Protein AF-Q8VSY6-F1 (afdb_monomer_lite)

Structure (mmCIF, N/CA/C/O backbone):
data_AF-Q8VSY6-F1
#
_entry.id   AF-Q8VSY6-F1
#
loop_
_atom_site.group_PDB
_atom_site.id
_atom_site.type_symbol
_atom_site.label_atom_id
_atom_site.label_alt_id
_atom_site.label_co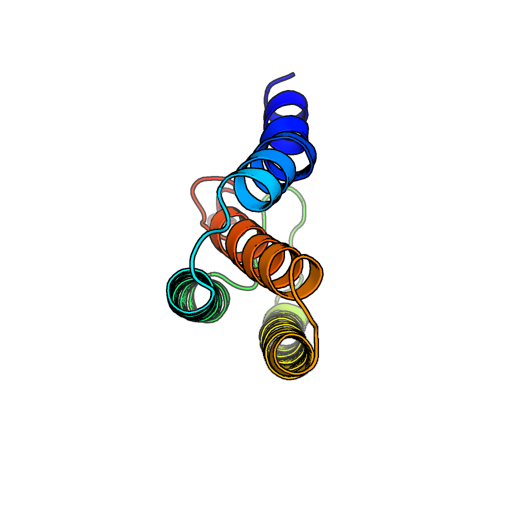mp_id
_atom_site.label_asym_id
_atom_site.label_entity_id
_atom_site.label_seq_id
_atom_site.pdbx_PDB_ins_code
_atom_site.Cartn_x
_atom_site.Cartn_y
_atom_site.Cartn_z
_atom_site.occupancy
_atom_site.B_iso_or_equiv
_atom_site.auth_seq_id
_atom_site.auth_comp_id
_atom_site.auth_asym_id
_atom_site.auth_atom_id
_atom_site.pdbx_PDB_model_num
ATOM 1 N N . LEU A 1 1 ? 15.906 4.150 17.706 1.00 70.75 1 LEU A N 1
ATOM 2 C CA . LEU A 1 1 ? 16.856 3.560 16.735 1.00 70.75 1 LEU A CA 1
ATOM 3 C C . LEU A 1 1 ? 16.160 2.624 15.739 1.00 70.75 1 LEU A C 1
ATOM 5 O O . LEU A 1 1 ? 16.225 2.902 14.554 1.00 70.75 1 LEU A O 1
ATOM 9 N N . LEU A 1 2 ? 15.437 1.588 16.190 1.00 77.75 2 LEU A N 1
ATOM 10 C CA . LEU A 1 2 ? 14.776 0.605 15.305 1.00 77.75 2 LEU A CA 1
ATOM 11 C C . LEU A 1 2 ? 13.796 1.218 14.285 1.00 77.75 2 LEU A C 1
ATOM 13 O O . LEU A 1 2 ? 13.940 0.968 13.099 1.00 77.75 2 LEU A O 1
ATOM 17 N N . CYS A 1 3 ? 12.888 2.102 14.715 1.00 74.25 3 CYS A N 1
ATOM 18 C CA . CYS A 1 3 ? 11.945 2.790 13.814 1.00 74.25 3 CYS A CA 1
ATOM 19 C C . CYS A 1 3 ? 12.650 3.659 12.748 1.00 74.25 3 CYS A C 1
ATOM 21 O O . CYS A 1 3 ? 12.193 3.778 11.617 1.00 74.25 3 CYS A O 1
ATOM 23 N N . TYR A 1 4 ? 13.813 4.228 13.090 1.00 80.75 4 TYR A N 1
ATOM 24 C CA . TYR A 1 4 ? 14.607 5.003 12.137 1.00 80.75 4 TYR A CA 1
ATOM 25 C C . TYR A 1 4 ? 15.241 4.095 11.075 1.00 80.75 4 TYR A C 1
ATOM 27 O O . TYR A 1 4 ? 15.121 4.372 9.885 1.00 80.75 4 TYR A O 1
ATOM 35 N N . LEU A 1 5 ? 15.836 2.971 11.493 1.00 84.25 5 LEU A N 1
ATOM 36 C CA . LEU A 1 5 ? 16.369 1.956 10.577 1.00 84.25 5 LEU A CA 1
ATOM 37 C C . LEU A 1 5 ? 15.280 1.381 9.663 1.00 84.25 5 LEU A C 1
ATOM 39 O O . LEU A 1 5 ? 15.501 1.234 8.467 1.00 84.25 5 LEU A O 1
ATOM 43 N N . GLU A 1 6 ? 14.098 1.118 10.213 1.00 81.75 6 GLU A N 1
ATOM 44 C CA . GLU A 1 6 ? 12.938 0.628 9.471 1.00 81.75 6 GLU A CA 1
ATOM 45 C C . GLU A 1 6 ? 12.464 1.640 8.414 1.00 81.75 6 GLU A C 1
ATOM 47 O O . GLU A 1 6 ? 12.282 1.286 7.250 1.00 81.75 6 GLU A O 1
ATOM 52 N N . SER A 1 7 ? 12.360 2.925 8.772 1.00 83.81 7 SER A N 1
ATOM 53 C CA . SER A 1 7 ? 12.023 3.977 7.805 1.00 83.81 7 SER A CA 1
ATOM 54 C C . SER A 1 7 ? 13.065 4.101 6.686 1.00 83.81 7 SER A C 1
ATOM 56 O O . SER A 1 7 ? 12.708 4.231 5.517 1.00 83.81 7 SER A O 1
ATOM 58 N N . LEU A 1 8 ? 14.355 3.988 7.014 1.00 86.38 8 LEU A N 1
ATOM 59 C CA . LEU A 1 8 ? 15.431 4.035 6.028 1.00 86.38 8 LEU A CA 1
ATOM 60 C C . LEU A 1 8 ? 15.363 2.827 5.083 1.00 86.38 8 LEU A C 1
ATOM 62 O O . LEU A 1 8 ? 15.521 2.971 3.871 1.00 86.38 8 LEU A O 1
ATOM 66 N N . PHE A 1 9 ? 15.052 1.647 5.616 1.00 86.31 9 PHE A N 1
ATOM 67 C CA . PHE A 1 9 ? 14.880 0.438 4.822 1.00 86.31 9 PHE A CA 1
ATOM 68 C C . PHE A 1 9 ? 13.713 0.560 3.828 1.00 86.31 9 PHE A C 1
ATOM 70 O O . PHE A 1 9 ? 13.896 0.316 2.633 1.00 86.31 9 PHE A O 1
ATOM 77 N N . TYR A 1 10 ? 12.537 0.998 4.289 1.00 85.38 10 TYR A N 1
ATOM 78 C CA . TYR A 1 10 ? 11.351 1.113 3.434 1.00 85.38 10 TYR A CA 1
ATOM 79 C C . TYR A 1 10 ? 11.437 2.233 2.397 1.00 85.38 10 TYR A C 1
ATOM 81 O O . TYR A 1 10 ? 10.971 2.042 1.277 1.00 85.38 10 TYR A O 1
ATOM 89 N N . PHE A 1 11 ? 12.015 3.387 2.740 1.00 84.06 11 PHE A N 1
ATOM 90 C CA . PHE A 1 11 ? 11.973 4.567 1.868 1.00 84.06 11 PHE A CA 1
ATOM 91 C C . PHE A 1 11 ? 13.242 4.802 1.045 1.00 84.06 11 PHE A C 1
ATOM 93 O O . PHE A 1 11 ? 13.193 5.573 0.091 1.00 84.06 11 PHE A O 1
ATOM 100 N N . VAL A 1 12 ? 14.361 4.149 1.373 1.00 86.00 12 VAL A N 1
ATOM 101 C CA . VAL A 1 12 ? 15.625 4.300 0.628 1.00 86.00 12 VAL A CA 1
ATOM 102 C C . VAL A 1 12 ? 16.032 2.984 -0.023 1.00 86.00 12 VAL A C 1
ATOM 104 O O . VAL A 1 12 ? 16.257 2.931 -1.230 1.00 86.00 12 VAL A O 1
ATOM 107 N N . LEU A 1 13 ? 16.092 1.906 0.759 1.00 85.69 13 LEU A N 1
ATOM 108 C CA . LEU A 1 13 ? 16.704 0.652 0.320 1.00 85.69 13 LEU A CA 1
ATOM 109 C C . LEU A 1 13 ? 15.790 -0.137 -0.634 1.00 85.69 13 LEU A C 1
ATOM 111 O O . LEU A 1 13 ? 16.229 -0.568 -1.698 1.00 85.69 13 LEU A O 1
ATOM 115 N N . LEU A 1 14 ? 14.503 -0.268 -0.303 1.00 84.56 14 LEU A N 1
ATOM 116 C CA . LEU A 1 14 ? 13.519 -0.976 -1.134 1.00 84.56 14 LEU A CA 1
ATOM 117 C C . LEU A 1 14 ? 13.274 -0.333 -2.516 1.00 84.56 14 LEU A C 1
ATOM 119 O O . LEU A 1 14 ? 13.343 -1.055 -3.513 1.00 84.56 14 LEU A O 1
ATOM 123 N N . PRO A 1 15 ? 13.044 0.992 -2.626 1.00 84.75 15 PRO A N 1
ATOM 124 C CA . PRO A 1 15 ? 12.935 1.672 -3.918 1.00 84.75 15 PRO A CA 1
ATOM 125 C C . PRO A 1 15 ? 14.168 1.477 -4.803 1.00 84.75 15 PRO A C 1
ATOM 127 O O . PRO A 1 15 ? 14.039 1.268 -6.009 1.00 84.75 15 PRO A O 1
ATOM 130 N N . TRP A 1 16 ? 15.360 1.502 -4.199 1.00 84.88 16 TRP A N 1
ATOM 131 C CA . TRP A 1 16 ? 16.619 1.307 -4.911 1.00 84.88 16 TRP A CA 1
ATOM 132 C C . TRP A 1 16 ? 16.752 -0.113 -5.479 1.00 84.88 16 TRP A C 1
ATOM 134 O O . TRP A 1 16 ? 17.108 -0.271 -6.647 1.00 84.88 16 TRP A O 1
ATOM 144 N N . ILE A 1 17 ? 16.384 -1.138 -4.699 1.00 82.31 17 ILE A N 1
ATOM 145 C CA . ILE A 1 17 ? 16.362 -2.537 -5.161 1.00 82.31 17 ILE A CA 1
ATOM 146 C C . ILE A 1 17 ? 15.397 -2.709 -6.336 1.00 82.31 17 ILE A C 1
ATOM 148 O O . ILE A 1 17 ? 15.765 -3.303 -7.349 1.00 82.31 17 ILE A O 1
ATOM 152 N N . VAL A 1 18 ? 14.175 -2.182 -6.227 1.00 82.44 18 VAL A N 1
ATOM 153 C CA . VAL A 1 18 ? 13.166 -2.325 -7.287 1.00 82.44 18 VAL A CA 1
ATOM 154 C C . VAL A 1 18 ? 13.604 -1.638 -8.575 1.00 82.44 18 VAL A C 1
ATOM 156 O O . VAL A 1 18 ? 13.505 -2.244 -9.641 1.00 82.44 18 VAL A O 1
ATOM 159 N N . GLY A 1 19 ? 14.162 -0.428 -8.476 1.00 77.38 19 GLY A N 1
ATOM 160 C CA . GLY A 1 19 ? 14.691 0.293 -9.634 1.00 77.38 19 GLY A CA 1
ATOM 161 C C . GLY A 1 19 ? 15.840 -0.438 -10.340 1.00 77.38 19 GLY A C 1
ATOM 162 O O . GLY A 1 19 ? 15.992 -0.302 -11.552 1.00 77.38 19 GLY A O 1
ATOM 163 N N . TYR A 1 20 ? 16.624 -1.241 -9.614 1.00 78.44 20 TYR A N 1
ATOM 164 C CA . TYR A 1 20 ? 17.727 -2.017 -10.188 1.00 78.44 20 TYR A CA 1
ATOM 165 C C . TYR A 1 20 ? 17.280 -3.373 -10.759 1.00 78.44 20 TYR A C 1
ATOM 167 O O . TYR A 1 20 ? 17.774 -3.800 -11.801 1.00 78.44 20 TYR A O 1
ATOM 175 N N . MET A 1 21 ? 16.332 -4.051 -10.103 1.00 74.00 21 MET A N 1
ATOM 176 C CA . MET A 1 21 ? 15.920 -5.415 -10.453 1.00 74.00 21 MET A CA 1
ATOM 177 C C . MET A 1 21 ? 14.927 -5.514 -11.620 1.00 74.00 21 MET A C 1
ATOM 179 O O . MET A 1 21 ? 14.672 -6.632 -12.064 1.00 74.00 21 MET A O 1
ATOM 183 N N . LYS A 1 22 ? 14.377 -4.392 -12.120 1.00 70.88 22 LYS A N 1
ATOM 184 C CA . LYS A 1 22 ? 13.360 -4.359 -13.196 1.00 70.88 22 LYS A CA 1
ATOM 185 C C . LYS A 1 22 ? 12.290 -5.443 -13.002 1.00 70.88 22 LYS A C 1
ATOM 187 O O . LYS A 1 22 ? 12.070 -6.294 -13.863 1.00 70.88 22 LYS A O 1
ATOM 192 N N . VAL A 1 23 ? 11.683 -5.454 -11.815 1.00 78.06 23 VAL A N 1
ATOM 193 C CA . VAL A 1 23 ? 10.659 -6.442 -11.453 1.00 78.06 23 VAL A CA 1
ATOM 194 C C . VAL A 1 23 ? 9.489 -6.311 -12.431 1.00 78.06 23 VAL A C 1
ATOM 196 O O . VAL A 1 23 ? 9.054 -5.189 -12.674 1.00 78.06 23 VAL A O 1
ATOM 199 N N . PRO A 1 24 ? 8.949 -7.409 -12.988 1.00 84.38 24 PRO A N 1
ATOM 200 C CA . PRO A 1 24 ? 7.830 -7.317 -13.916 1.00 84.38 24 PRO A CA 1
ATOM 201 C C . PRO A 1 24 ? 6.629 -6.639 -13.251 1.00 84.38 24 PRO A C 1
ATOM 203 O O . PRO A 1 24 ? 6.217 -7.005 -12.144 1.00 84.38 24 PRO A O 1
ATOM 206 N N . SER A 1 25 ? 6.045 -5.675 -13.959 1.00 82.06 25 SER A N 1
ATOM 207 C CA . SER A 1 25 ? 4.939 -4.851 -13.463 1.00 82.06 25 SER A CA 1
ATOM 208 C C . SER A 1 25 ? 3.709 -5.674 -13.047 1.00 82.06 25 SER A C 1
ATOM 210 O O . SER A 1 25 ? 3.043 -5.329 -12.073 1.00 82.06 25 SER A O 1
ATOM 212 N N . GLU A 1 26 ? 3.484 -6.837 -13.665 1.00 85.50 26 GLU A N 1
ATOM 213 C CA . GLU A 1 26 ? 2.437 -7.802 -13.281 1.00 85.50 26 GLU A CA 1
ATOM 214 C C . GLU A 1 26 ? 2.564 -8.283 -11.823 1.00 85.50 26 GLU A C 1
ATOM 216 O O . GLU A 1 26 ? 1.583 -8.351 -11.074 1.00 85.50 26 GLU A O 1
ATOM 221 N N . ILE A 1 27 ? 3.792 -8.568 -11.373 1.00 87.69 27 ILE A N 1
ATOM 222 C CA . ILE A 1 27 ? 4.037 -8.999 -9.991 1.00 87.69 27 ILE A CA 1
ATOM 223 C C . ILE A 1 27 ? 3.757 -7.837 -9.037 1.00 87.69 27 ILE A C 1
ATOM 225 O O . ILE A 1 27 ? 3.126 -8.029 -8.001 1.00 87.69 27 ILE A O 1
ATOM 229 N N . MET A 1 28 ? 4.145 -6.614 -9.396 1.00 88.00 28 MET A N 1
ATOM 230 C CA . MET A 1 28 ? 3.874 -5.440 -8.563 1.00 88.00 28 MET A CA 1
ATOM 231 C C . MET A 1 28 ? 2.377 -5.141 -8.440 1.00 88.00 28 MET A C 1
ATOM 233 O O . MET A 1 28 ? 1.915 -4.787 -7.353 1.00 88.00 28 MET A O 1
ATOM 237 N N . TYR A 1 29 ? 1.595 -5.344 -9.501 1.00 89.31 29 TYR A N 1
ATOM 238 C CA . TYR A 1 29 ? 0.138 -5.209 -9.440 1.00 89.31 29 TYR A CA 1
ATOM 239 C C . TYR A 1 29 ? -0.512 -6.250 -8.538 1.00 89.31 29 TYR A C 1
ATOM 241 O O . TYR A 1 29 ? -1.350 -5.896 -7.707 1.00 89.31 29 TYR A O 1
ATOM 249 N N . THR A 1 30 ? -0.111 -7.518 -8.645 1.00 90.75 30 THR A N 1
ATOM 250 C CA . THR A 1 30 ? -0.640 -8.576 -7.766 1.00 90.75 30 THR A CA 1
ATOM 251 C C . THR A 1 30 ? -0.313 -8.292 -6.297 1.00 90.75 30 THR A C 1
ATOM 253 O O . THR A 1 30 ? -1.194 -8.394 -5.440 1.00 90.75 30 THR A O 1
ATOM 256 N N . LEU A 1 31 ? 0.904 -7.820 -6.007 1.00 90.19 31 LEU A N 1
ATOM 257 C CA . LEU A 1 31 ? 1.317 -7.383 -4.671 1.00 90.19 31 LEU A CA 1
ATOM 258 C C . LEU A 1 31 ? 0.468 -6.207 -4.161 1.00 90.19 31 LEU A C 1
ATOM 260 O O . LEU A 1 31 ? -0.002 -6.214 -3.022 1.00 90.19 31 LEU A O 1
ATOM 264 N N . SER A 1 32 ? 0.224 -5.215 -5.018 1.00 88.94 32 SER A N 1
ATOM 265 C CA . SER A 1 32 ? -0.557 -4.027 -4.675 1.00 88.94 32 SER A CA 1
ATOM 266 C C . SER A 1 32 ? -2.039 -4.347 -4.444 1.00 88.94 32 SER A C 1
ATOM 268 O O . SER A 1 32 ? -2.658 -3.793 -3.533 1.00 88.94 32 SER A O 1
ATOM 270 N N . LEU A 1 33 ? -2.604 -5.304 -5.188 1.00 91.25 33 LEU A N 1
ATOM 271 C CA . LEU A 1 33 ? -3.960 -5.817 -4.966 1.00 91.25 33 LEU A CA 1
ATOM 272 C C . LEU A 1 33 ? -4.089 -6.526 -3.615 1.00 91.25 33 LEU A C 1
ATOM 274 O O . LEU A 1 33 ? -5.051 -6.282 -2.884 1.00 91.25 33 LEU A O 1
ATOM 278 N N . ILE A 1 34 ? -3.103 -7.347 -3.239 1.00 91.75 34 ILE A N 1
ATOM 279 C CA . ILE A 1 34 ? -3.037 -7.931 -1.890 1.00 91.75 34 ILE A CA 1
ATOM 280 C C . ILE A 1 34 ? -2.961 -6.809 -0.846 1.00 91.75 34 ILE A C 1
ATOM 282 O O . ILE A 1 34 ? -3.683 -6.837 0.153 1.00 91.75 34 ILE A O 1
ATOM 286 N N . GLY A 1 35 ? -2.153 -5.778 -1.105 1.00 89.81 35 GLY A N 1
ATOM 287 C CA . GLY A 1 35 ? -2.067 -4.589 -0.262 1.00 89.81 35 GLY A CA 1
ATOM 288 C C . GLY A 1 35 ? -3.415 -3.881 -0.079 1.00 89.81 35 GLY A C 1
ATOM 289 O O . GLY A 1 35 ? -3.785 -3.516 1.038 1.00 89.81 35 GLY A O 1
ATOM 290 N N . LEU A 1 36 ? -4.208 -3.757 -1.140 1.00 90.88 36 LEU A N 1
ATOM 291 C CA . LEU A 1 36 ? -5.552 -3.185 -1.076 1.00 90.88 36 LEU A CA 1
ATOM 292 C C . LEU A 1 36 ? -6.485 -4.017 -0.183 1.00 90.88 36 LEU A C 1
ATOM 294 O O . LEU A 1 36 ? -7.209 -3.448 0.637 1.00 90.88 36 LEU A O 1
ATOM 298 N N . VAL A 1 37 ? -6.434 -5.350 -0.270 1.00 90.19 37 VAL A N 1
ATOM 299 C CA . VAL A 1 37 ? -7.199 -6.242 0.623 1.00 90.19 37 VAL A CA 1
ATOM 300 C C . VAL A 1 37 ? -6.789 -6.034 2.083 1.00 90.19 37 VAL A C 1
ATOM 302 O O . VAL A 1 37 ? -7.652 -5.898 2.955 1.00 90.19 37 VAL A O 1
ATOM 305 N N . LEU A 1 38 ? -5.486 -5.927 2.361 1.00 88.75 38 LEU A N 1
ATOM 306 C CA . LEU A 1 38 ? -4.984 -5.634 3.705 1.00 88.75 38 LEU A CA 1
ATOM 307 C C . LEU A 1 38 ? -5.487 -4.278 4.215 1.00 88.75 38 LEU A C 1
ATOM 309 O O . LEU A 1 38 ? -5.943 -4.191 5.354 1.00 88.75 38 LEU A O 1
ATOM 313 N N . ILE A 1 39 ? -5.489 -3.235 3.381 1.00 87.88 39 ILE A N 1
ATOM 314 C CA . ILE A 1 39 ? -6.026 -1.917 3.750 1.00 87.88 39 ILE A CA 1
ATOM 315 C C . ILE A 1 39 ? -7.521 -2.021 4.076 1.00 87.88 39 ILE A C 1
ATOM 317 O O . ILE A 1 39 ? -7.970 -1.445 5.067 1.00 87.88 39 ILE A O 1
ATOM 321 N N . ILE A 1 40 ? -8.305 -2.798 3.326 1.00 86.38 40 ILE A N 1
ATOM 322 C CA . ILE A 1 40 ? -9.731 -3.004 3.628 1.00 86.38 40 ILE A CA 1
ATOM 323 C C . ILE A 1 40 ? -9.926 -3.692 4.986 1.00 86.38 40 ILE A C 1
ATOM 325 O O . ILE A 1 40 ? -10.837 -3.319 5.732 1.00 86.38 40 ILE A O 1
ATOM 329 N N . ILE A 1 41 ? -9.101 -4.676 5.337 1.00 84.31 41 ILE A N 1
ATOM 330 C CA . ILE A 1 41 ? -9.242 -5.433 6.591 1.00 84.31 41 ILE A CA 1
ATOM 331 C C . ILE A 1 41 ? -8.730 -4.621 7.787 1.00 84.31 41 ILE A C 1
ATOM 333 O O . ILE A 1 41 ? -9.403 -4.524 8.818 1.00 84.31 41 ILE A O 1
ATOM 337 N N . PHE A 1 42 ? -7.549 -4.021 7.652 1.00 82.00 42 PHE A N 1
ATOM 338 C CA . PHE A 1 42 ? -6.798 -3.451 8.767 1.00 82.00 42 PHE A CA 1
ATOM 339 C C . PHE A 1 42 ? -6.970 -1.935 8.932 1.00 82.00 42 PHE A C 1
ATOM 341 O O . PHE A 1 42 ? -6.726 -1.425 10.026 1.00 82.00 42 PHE A O 1
ATOM 348 N N . SER A 1 43 ? -7.465 -1.211 7.922 1.00 78.88 43 SER A N 1
ATOM 349 C CA . SER A 1 43 ? -7.794 0.214 8.063 1.00 78.88 43 SER A CA 1
ATOM 350 C C . SER A 1 43 ? -9.119 0.424 8.822 1.00 78.88 43 SER A C 1
ATOM 352 O O . SER A 1 43 ? -10.096 -0.302 8.587 1.00 78.88 43 SER A O 1
ATOM 354 N N . PRO A 1 44 ? -9.216 1.434 9.711 1.00 72.19 44 PRO A N 1
ATOM 355 C CA . PRO A 1 44 ? -8.165 2.376 10.097 1.00 72.19 44 PRO A CA 1
ATOM 356 C C . PRO A 1 44 ? -7.244 1.778 11.173 1.00 72.19 44 PRO A C 1
ATOM 358 O O . PRO A 1 44 ? -7.732 1.203 12.148 1.00 72.19 44 PRO A O 1
ATOM 361 N N . SER A 1 45 ? -5.927 1.984 11.050 1.00 68.00 45 SER A N 1
ATOM 362 C CA . SER A 1 45 ? -4.960 1.628 12.103 1.00 68.00 45 SER A CA 1
ATOM 363 C C . SER A 1 45 ? -5.093 2.600 13.276 1.00 68.00 45 SER A C 1
ATOM 365 O O . SER A 1 45 ? -4.346 3.567 13.405 1.00 68.00 45 SER A O 1
ATOM 367 N N . ALA A 1 46 ? -6.114 2.391 14.104 1.00 65.50 46 ALA A N 1
ATOM 368 C CA . ALA A 1 46 ? -6.234 3.053 15.393 1.00 65.50 46 ALA A CA 1
ATOM 369 C C . ALA A 1 46 ? -5.172 2.459 16.326 1.00 65.50 46 ALA A C 1
ATOM 371 O O . ALA A 1 46 ? -5.204 1.263 16.622 1.00 65.50 46 ALA A O 1
ATOM 372 N N . THR A 1 47 ? -4.215 3.285 16.744 1.00 69.06 47 THR A N 1
ATOM 373 C CA . THR A 1 47 ? -3.124 2.869 17.632 1.00 69.06 47 THR A CA 1
ATOM 374 C C . THR A 1 47 ? -3.401 3.358 19.047 1.00 69.06 47 THR A C 1
ATOM 376 O O . THR A 1 47 ? -3.986 4.428 19.219 1.00 69.06 47 THR A O 1
ATOM 379 N N . LYS A 1 48 ? -2.916 2.634 20.065 1.00 59.78 48 LYS A N 1
ATOM 380 C CA . LYS A 1 48 ? -3.013 3.061 21.477 1.00 59.78 48 LYS A CA 1
ATOM 381 C C . LYS A 1 48 ? -2.445 4.465 21.739 1.00 59.78 48 LYS A C 1
ATOM 383 O O . LYS A 1 48 ? -2.890 5.150 22.648 1.00 59.78 48 LYS A O 1
ATOM 388 N N . LYS A 1 49 ? -1.447 4.896 20.956 1.00 61.81 49 LYS A N 1
ATOM 389 C CA . LYS A 1 49 ? -0.804 6.215 21.103 1.00 61.81 49 LYS A CA 1
ATOM 390 C C . LYS A 1 49 ? -1.585 7.348 20.431 1.00 61.81 49 LYS A C 1
ATOM 392 O O . LYS A 1 49 ? -1.429 8.499 20.823 1.00 61.81 49 LYS A O 1
ATOM 397 N N . GLN A 1 50 ? -2.387 7.041 19.411 1.00 64.81 50 GLN A N 1
ATOM 398 C CA . GLN A 1 50 ? -3.194 8.013 18.671 1.00 64.81 50 GLN A CA 1
ATOM 399 C C . GLN A 1 50 ? -4.610 7.459 18.466 1.00 64.81 50 GLN A C 1
ATOM 401 O O . GLN A 1 50 ? -4.950 6.995 17.367 1.00 64.81 50 GLN A O 1
ATOM 406 N N . PRO A 1 51 ? -5.447 7.497 19.519 1.00 69.75 51 PRO A N 1
ATOM 407 C CA . PRO A 1 51 ? -6.809 7.003 19.444 1.00 69.75 51 PRO A CA 1
ATOM 408 C C . PRO A 1 51 ? -7.617 7.828 18.442 1.00 69.75 51 PRO A C 1
ATOM 410 O O . PRO A 1 51 ? -7.680 9.058 18.489 1.00 69.75 51 PRO A O 1
ATOM 413 N N . ILE A 1 52 ? -8.257 7.138 17.499 1.00 76.44 52 ILE A N 1
ATOM 414 C CA . ILE A 1 52 ? -9.163 7.768 16.538 1.00 76.44 52 ILE A CA 1
ATOM 415 C C . ILE A 1 52 ? -10.574 7.715 17.129 1.00 76.44 52 ILE A C 1
ATOM 417 O O . ILE A 1 52 ? -11.071 6.606 17.369 1.00 76.44 52 ILE A O 1
ATOM 421 N N . PRO A 1 53 ? -11.261 8.863 17.293 1.00 79.62 53 PRO A N 1
ATOM 422 C CA . PRO A 1 53 ? -12.615 8.887 17.833 1.00 79.62 53 PRO A CA 1
ATOM 423 C C . PRO A 1 53 ? -13.546 8.039 16.962 1.00 79.62 53 PRO A C 1
ATOM 425 O O . PRO A 1 53 ? -13.510 8.130 15.730 1.00 79.62 53 PRO A O 1
ATOM 428 N N . GLN A 1 54 ? -14.392 7.220 17.598 1.00 77.25 54 GLN A N 1
ATOM 429 C CA . GLN A 1 54 ? -15.180 6.178 16.924 1.00 77.25 54 GLN A CA 1
ATOM 430 C C . GLN A 1 54 ? -16.013 6.713 15.746 1.00 77.25 54 GLN A C 1
ATOM 432 O O . GLN A 1 54 ? -16.041 6.093 14.682 1.00 77.25 54 GLN A O 1
ATOM 437 N N . ARG A 1 55 ? -16.581 7.922 15.879 1.00 82.31 55 ARG A N 1
ATOM 438 C CA . ARG A 1 55 ? -17.343 8.608 14.817 1.00 82.31 55 ARG A CA 1
ATOM 439 C C . ARG A 1 55 ? -16.556 8.818 13.513 1.00 82.31 55 ARG A C 1
ATOM 441 O O . ARG A 1 55 ? -17.140 8.800 12.437 1.00 82.31 55 ARG A O 1
ATOM 448 N N . LEU A 1 56 ? -15.233 8.996 13.591 1.00 81.25 56 LEU A N 1
ATOM 449 C CA . LEU A 1 56 ? -14.371 9.265 12.431 1.00 81.25 56 LEU A CA 1
ATO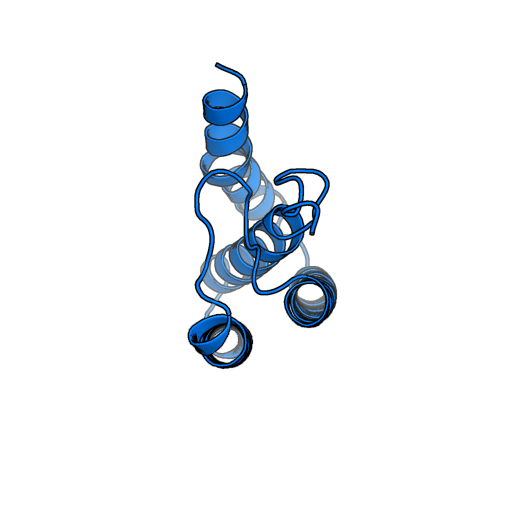M 450 C C . LEU A 1 56 ? -13.747 7.997 11.834 1.00 81.25 56 LEU A C 1
ATOM 452 O O . LEU A 1 56 ? -13.186 8.064 10.738 1.00 81.25 56 LEU A O 1
ATOM 456 N N . ARG A 1 57 ? -13.839 6.844 12.513 1.00 81.19 57 ARG A N 1
ATOM 457 C CA . ARG A 1 57 ? -13.201 5.592 12.066 1.00 81.19 57 ARG A CA 1
ATOM 458 C C . ARG A 1 57 ? -13.738 5.139 10.705 1.00 81.19 57 ARG A C 1
ATOM 460 O O . ARG A 1 57 ? -12.948 4.868 9.803 1.00 81.19 57 ARG A O 1
ATOM 467 N N . LYS A 1 58 ? -15.065 5.140 10.522 1.00 81.12 58 LYS A N 1
ATOM 468 C CA . LYS A 1 58 ? -15.706 4.756 9.248 1.00 81.12 58 LYS A CA 1
A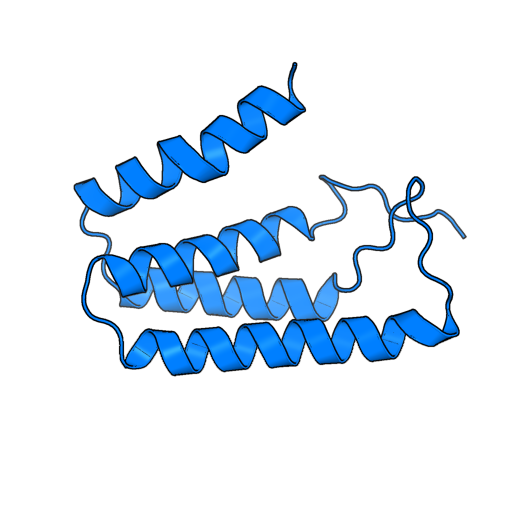TOM 469 C C . LYS A 1 58 ? -15.299 5.685 8.098 1.00 81.12 58 LYS A C 1
ATOM 471 O O . LYS A 1 58 ? -14.900 5.211 7.041 1.00 81.12 58 LYS A O 1
ATOM 476 N N . GLY A 1 59 ? -15.321 7.000 8.330 1.00 84.75 59 GLY A N 1
ATOM 477 C CA . GLY A 1 59 ? -14.932 7.988 7.321 1.00 84.75 59 GLY A CA 1
ATOM 478 C C . GLY A 1 59 ? -13.465 7.866 6.903 1.00 84.75 59 GLY A C 1
ATOM 479 O O . GLY A 1 59 ? -13.163 7.893 5.713 1.00 84.75 59 GLY A O 1
ATOM 480 N N . LYS A 1 60 ? -12.547 7.670 7.859 1.00 85.88 60 LYS A N 1
ATOM 481 C CA . LYS A 1 60 ? -11.120 7.472 7.554 1.00 85.88 60 LYS A CA 1
ATOM 482 C C . LYS A 1 60 ? -10.860 6.181 6.777 1.00 85.88 60 LYS A C 1
ATOM 484 O O . LYS A 1 60 ? -10.041 6.200 5.867 1.00 85.88 60 LYS A O 1
ATOM 489 N N . LYS A 1 61 ? -11.587 5.100 7.082 1.00 86.56 61 LYS A N 1
ATOM 490 C CA . LYS A 1 61 ? -11.498 3.839 6.333 1.00 86.56 61 LYS A CA 1
ATOM 491 C C . LYS A 1 61 ? -11.888 4.017 4.867 1.00 86.56 61 LYS A C 1
ATOM 493 O O . LYS A 1 61 ? -11.133 3.629 3.984 1.00 86.56 61 LYS A O 1
ATOM 498 N N . ILE A 1 62 ? -13.039 4.647 4.617 1.00 88.62 62 ILE A N 1
ATOM 499 C CA . ILE A 1 62 ? -13.529 4.901 3.254 1.00 88.62 62 ILE A CA 1
ATOM 500 C C . ILE A 1 62 ? -12.541 5.786 2.493 1.00 88.62 62 ILE A C 1
ATOM 502 O O . ILE A 1 62 ? -12.195 5.471 1.360 1.00 88.62 62 ILE A O 1
ATOM 506 N N . LYS A 1 63 ? -12.031 6.851 3.127 1.00 88.94 63 LYS A N 1
ATOM 507 C CA . LYS A 1 63 ? -11.022 7.723 2.511 1.00 88.94 63 LYS A CA 1
ATOM 508 C C . LYS A 1 63 ? -9.736 6.973 2.169 1.00 88.94 63 LYS A C 1
ATOM 510 O O . LYS A 1 63 ? -9.219 7.176 1.082 1.00 88.94 63 LYS A O 1
ATOM 515 N N . ALA A 1 64 ? -9.242 6.106 3.055 1.00 89.50 64 ALA A N 1
ATOM 516 C CA . ALA A 1 64 ? -8.047 5.308 2.784 1.00 89.50 64 ALA A CA 1
ATOM 517 C C . ALA A 1 64 ? -8.244 4.414 1.551 1.00 89.50 64 ALA A C 1
ATOM 519 O O . ALA A 1 64 ? -7.451 4.483 0.622 1.00 89.50 64 ALA A O 1
ATOM 520 N N . ILE A 1 65 ? -9.349 3.662 1.502 1.00 90.44 65 ILE A N 1
ATOM 521 C CA . ILE A 1 65 ? -9.673 2.788 0.364 1.00 90.44 65 ILE A CA 1
ATOM 522 C C . ILE A 1 65 ? -9.826 3.603 -0.928 1.00 90.44 65 ILE A C 1
ATOM 524 O O . ILE A 1 65 ? -9.268 3.227 -1.955 1.00 90.44 65 ILE A O 1
ATOM 528 N N . ALA A 1 66 ? -10.539 4.732 -0.877 1.00 92.88 66 ALA A N 1
ATOM 529 C CA . ALA A 1 66 ? -10.755 5.596 -2.035 1.00 92.88 66 ALA A CA 1
ATOM 530 C C . ALA A 1 66 ? -9.442 6.177 -2.584 1.00 92.88 66 ALA A C 1
ATOM 532 O O . ALA A 1 66 ? -9.231 6.171 -3.793 1.00 92.88 66 ALA A O 1
ATOM 533 N N . VAL A 1 67 ? -8.544 6.638 -1.708 1.00 92.38 67 VAL A N 1
ATOM 534 C CA . VAL A 1 67 ? -7.230 7.160 -2.112 1.00 92.38 67 VAL A CA 1
ATOM 535 C C . VAL A 1 67 ? -6.361 6.050 -2.700 1.00 92.38 67 VAL A C 1
ATOM 537 O O . VAL A 1 67 ? -5.745 6.264 -3.739 1.00 92.38 67 VAL A O 1
ATOM 540 N N . THR A 1 68 ? -6.336 4.856 -2.103 1.00 91.44 68 THR A N 1
ATOM 541 C CA . THR A 1 68 ? -5.572 3.723 -2.652 1.00 91.44 68 THR A CA 1
ATOM 542 C C . THR A 1 68 ? -6.088 3.300 -4.028 1.00 91.44 68 THR A C 1
ATOM 544 O O . THR A 1 68 ? -5.284 3.076 -4.929 1.00 91.44 68 THR A O 1
ATOM 547 N N . LEU A 1 69 ? -7.410 3.243 -4.223 1.00 92.44 69 LEU A N 1
ATOM 548 C CA . LEU A 1 69 ? -8.017 2.974 -5.531 1.00 92.44 69 LEU A CA 1
ATOM 549 C C . LEU A 1 69 ? -7.645 4.038 -6.564 1.00 92.44 69 LEU A C 1
ATOM 551 O O . LEU A 1 69 ? -7.274 3.700 -7.685 1.00 92.44 69 LEU A O 1
ATOM 555 N N . LEU A 1 70 ? -7.705 5.315 -6.182 1.00 93.75 70 LEU A N 1
ATOM 556 C CA . LEU A 1 70 ? -7.320 6.416 -7.059 1.00 93.75 70 LEU A CA 1
ATOM 557 C C . LEU A 1 70 ? -5.849 6.300 -7.484 1.00 93.75 70 LEU A C 1
ATOM 559 O O . LEU A 1 70 ? -5.547 6.431 -8.666 1.00 93.75 70 LEU A O 1
ATOM 563 N N . LEU A 1 71 ? -4.946 6.007 -6.543 1.00 92.19 71 LEU A N 1
ATOM 564 C CA . LEU A 1 71 ? -3.524 5.807 -6.837 1.00 92.19 71 LEU A CA 1
ATOM 565 C C . LEU A 1 71 ? -3.295 4.603 -7.757 1.00 92.19 71 LEU A C 1
ATOM 567 O O . LEU A 1 71 ? -2.508 4.704 -8.692 1.00 92.19 71 LEU A O 1
ATOM 571 N N . LEU A 1 72 ? -4.010 3.492 -7.561 1.00 91.69 72 LEU A N 1
ATOM 572 C CA . LEU A 1 72 ? -3.944 2.346 -8.473 1.00 91.69 72 LEU A CA 1
ATOM 573 C C . LEU A 1 72 ? -4.367 2.716 -9.896 1.00 91.69 72 LEU A C 1
ATOM 575 O O . LEU A 1 72 ? -3.684 2.334 -10.840 1.00 91.69 72 LEU A O 1
ATOM 579 N N . ILE A 1 73 ? -5.439 3.491 -10.064 1.00 92.88 73 ILE A N 1
ATOM 580 C CA . ILE A 1 73 ? -5.872 3.948 -11.392 1.00 92.88 73 ILE A CA 1
ATOM 581 C C . ILE A 1 73 ? -4.800 4.842 -12.021 1.00 92.88 73 ILE A C 1
ATOM 583 O O . ILE A 1 73 ? -4.437 4.633 -13.173 1.00 92.88 73 ILE A O 1
ATOM 587 N N . ILE A 1 74 ? -4.243 5.789 -11.257 1.00 92.88 74 ILE A N 1
ATOM 588 C CA . ILE A 1 74 ? -3.156 6.660 -11.729 1.00 92.88 74 ILE A CA 1
ATOM 589 C C . ILE A 1 74 ? -1.930 5.830 -12.140 1.00 92.88 74 ILE A C 1
ATOM 591 O O . ILE A 1 74 ? -1.266 6.181 -13.110 1.00 92.88 74 ILE A O 1
ATOM 595 N N . SER A 1 75 ? -1.654 4.706 -11.464 1.00 91.25 75 SER A N 1
ATOM 596 C CA . SER A 1 75 ? -0.478 3.868 -11.754 1.00 91.25 75 SER A CA 1
ATOM 597 C C . SER A 1 75 ? -0.461 3.313 -13.169 1.00 91.25 75 SER A C 1
ATOM 599 O O . SER A 1 75 ? 0.612 3.142 -13.728 1.00 91.25 75 SER A O 1
ATOM 601 N N . VAL A 1 76 ? -1.636 3.066 -13.750 1.00 89.62 76 VAL A N 1
ATOM 602 C CA . VAL A 1 76 ? -1.772 2.502 -15.100 1.00 89.62 76 VAL A CA 1
ATOM 603 C C . VAL A 1 76 ? -1.319 3.498 -16.172 1.00 89.62 76 VAL A C 1
ATOM 605 O O . VAL A 1 76 ? -0.938 3.091 -17.262 1.00 89.62 76 VAL A O 1
ATOM 608 N N . PHE A 1 77 ? -1.335 4.798 -15.866 1.00 91.56 77 PHE A N 1
ATOM 609 C CA . PHE A 1 77 ? -0.938 5.866 -16.787 1.00 91.56 77 PHE A CA 1
ATOM 610 C C . PHE A 1 77 ? 0.513 6.331 -16.602 1.00 91.56 77 PHE A C 1
ATOM 612 O O . PHE A 1 77 ? 0.928 7.283 -17.258 1.00 91.56 77 PHE A O 1
ATOM 619 N N . LEU A 1 78 ? 1.266 5.723 -15.682 1.00 89.06 78 LEU A N 1
ATOM 620 C CA . LEU A 1 78 ? 2.661 6.070 -15.428 1.00 89.06 78 LEU A CA 1
ATOM 621 C C . LEU A 1 78 ? 3.593 5.102 -16.149 1.00 89.06 78 LEU A C 1
ATOM 623 O O . LEU A 1 78 ? 3.345 3.902 -16.163 1.00 89.06 78 LEU A O 1
ATOM 627 N N . ASP A 1 79 ? 4.705 5.627 -16.653 1.00 86.81 79 ASP A N 1
ATOM 628 C CA . ASP A 1 79 ? 5.777 4.812 -17.213 1.00 86.81 79 ASP A CA 1
ATOM 629 C C . ASP A 1 79 ? 6.713 4.271 -16.116 1.00 86.81 79 ASP A C 1
ATOM 631 O O . ASP A 1 79 ? 6.840 4.824 -15.010 1.00 86.81 79 ASP A O 1
ATOM 635 N N . GLU A 1 80 ? 7.418 3.183 -16.424 1.00 81.88 80 GLU A N 1
ATOM 636 C CA . GLU A 1 80 ? 8.505 2.683 -15.583 1.00 81.88 80 GLU A CA 1
ATOM 637 C C . GLU A 1 80 ? 9.650 3.718 -15.516 1.00 81.88 80 GLU A C 1
ATOM 639 O O . GLU A 1 80 ? 10.016 4.299 -16.540 1.00 81.88 80 GLU A O 1
ATOM 644 N N . PRO A 1 81 ? 10.246 3.979 -14.333 1.00 84.62 81 PRO A N 1
ATOM 645 C CA . PRO A 1 81 ? 10.123 3.235 -13.073 1.00 84.62 81 PRO A CA 1
ATOM 646 C C . PRO A 1 81 ? 9.070 3.791 -12.096 1.00 84.62 81 PRO A C 1
ATOM 648 O O . PRO A 1 81 ? 8.854 3.215 -11.028 1.00 84.62 81 PRO A O 1
ATOM 651 N N . TYR A 1 82 ? 8.416 4.911 -12.417 1.00 86.44 82 TYR A N 1
ATOM 652 C CA . TYR A 1 82 ? 7.505 5.605 -11.497 1.00 86.44 82 TYR A CA 1
ATOM 653 C C . TYR A 1 82 ? 6.290 4.757 -11.126 1.00 86.44 82 TYR A C 1
ATOM 655 O O . TYR A 1 82 ? 5.880 4.739 -9.962 1.00 86.44 82 TYR A O 1
ATOM 663 N N . GLN A 1 83 ? 5.766 3.998 -12.088 1.00 89.50 83 GLN A N 1
ATOM 664 C CA . GLN A 1 83 ? 4.708 3.017 -11.862 1.00 89.50 83 GLN A CA 1
ATOM 665 C C . GLN A 1 83 ? 5.084 2.009 -10.764 1.00 89.50 83 GLN A C 1
ATOM 667 O O . GLN A 1 83 ? 4.344 1.834 -9.794 1.00 89.50 83 GLN A O 1
ATOM 672 N N . GLN A 1 84 ? 6.267 1.395 -10.869 1.00 87.88 84 GLN A N 1
ATOM 673 C CA . GLN A 1 84 ? 6.748 0.388 -9.918 1.00 87.88 84 GLN A CA 1
ATOM 674 C C . GLN A 1 84 ? 6.959 0.978 -8.521 1.00 87.88 84 GLN A C 1
ATOM 676 O O . GLN A 1 84 ? 6.577 0.365 -7.523 1.00 87.88 84 GLN A O 1
ATOM 681 N N . LEU A 1 85 ? 7.508 2.193 -8.437 1.00 89.12 85 LEU A N 1
ATOM 682 C CA . LEU A 1 85 ? 7.699 2.897 -7.168 1.00 89.12 85 LEU A CA 1
ATOM 683 C C . LEU A 1 85 ? 6.369 3.208 -6.475 1.00 89.12 85 LEU A C 1
ATOM 685 O O . LEU A 1 85 ? 6.260 3.083 -5.253 1.00 89.12 85 LEU A O 1
ATOM 689 N N . MET A 1 86 ? 5.341 3.576 -7.238 1.00 90.75 86 MET A N 1
ATOM 690 C CA . MET A 1 86 ? 4.031 3.860 -6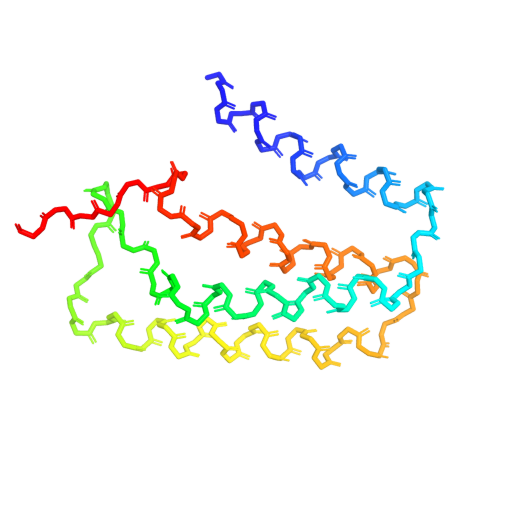.666 1.00 90.75 86 MET A CA 1
ATOM 691 C C . MET A 1 86 ? 3.336 2.589 -6.161 1.00 90.75 86 MET A C 1
ATOM 693 O O . MET A 1 86 ? 2.797 2.585 -5.052 1.00 90.75 86 MET A O 1
ATOM 697 N N . LEU A 1 87 ? 3.402 1.493 -6.923 1.00 91.00 87 LEU A N 1
ATOM 698 C CA . LEU A 1 87 ? 2.874 0.185 -6.510 1.00 91.00 87 LEU A CA 1
ATOM 699 C C . LEU A 1 87 ? 3.596 -0.359 -5.267 1.00 91.00 87 LEU A C 1
ATOM 701 O O . LEU A 1 87 ? 2.948 -0.872 -4.345 1.00 91.00 87 LEU A O 1
ATOM 705 N N . LEU A 1 88 ? 4.918 -0.175 -5.194 1.00 91.31 88 LEU A N 1
ATOM 706 C CA . LEU A 1 88 ? 5.714 -0.467 -4.001 1.00 91.31 88 LEU A CA 1
ATOM 707 C C . LEU A 1 88 ? 5.220 0.354 -2.803 1.00 91.31 88 LEU A C 1
ATOM 709 O O . LEU A 1 88 ? 4.982 -0.210 -1.737 1.00 91.31 88 LEU A O 1
ATOM 713 N N . GLY A 1 89 ? 5.022 1.664 -2.969 1.00 90.12 89 GLY A N 1
ATOM 714 C CA . GLY A 1 89 ? 4.536 2.543 -1.903 1.00 90.12 89 GLY A CA 1
ATOM 715 C C . GLY A 1 89 ? 3.189 2.091 -1.332 1.00 90.12 89 GLY A C 1
ATOM 716 O O . GLY A 1 89 ? 3.028 2.018 -0.113 1.00 90.12 89 GLY A O 1
ATOM 717 N N . ILE A 1 90 ? 2.247 1.705 -2.198 1.00 91.38 90 ILE A N 1
ATOM 718 C CA . ILE A 1 90 ? 0.950 1.143 -1.784 1.00 91.38 90 ILE A CA 1
ATOM 719 C C . ILE A 1 90 ? 1.148 -0.139 -0.965 1.00 91.38 90 ILE A C 1
ATOM 721 O O . ILE A 1 90 ? 0.516 -0.312 0.079 1.00 91.38 90 ILE A O 1
ATOM 725 N N . THR A 1 91 ? 2.053 -1.014 -1.404 1.00 91.25 91 THR A N 1
ATOM 726 C CA . THR A 1 91 ? 2.363 -2.267 -0.703 1.00 91.25 91 THR A CA 1
ATOM 727 C C . THR A 1 91 ? 2.965 -2.002 0.679 1.00 91.25 91 THR A C 1
ATOM 729 O O . THR A 1 91 ? 2.527 -2.595 1.664 1.00 91.25 91 THR A O 1
ATOM 732 N N . ILE A 1 92 ? 3.925 -1.077 0.784 1.00 89.94 92 ILE A N 1
ATOM 733 C CA . ILE A 1 92 ? 4.553 -0.703 2.059 1.00 89.94 92 ILE A CA 1
ATOM 734 C C . ILE A 1 92 ? 3.495 -0.175 3.033 1.00 89.94 92 ILE A C 1
ATOM 736 O O . ILE A 1 92 ? 3.426 -0.637 4.171 1.00 89.94 92 ILE A O 1
ATOM 740 N N . ILE A 1 93 ? 2.631 0.744 2.589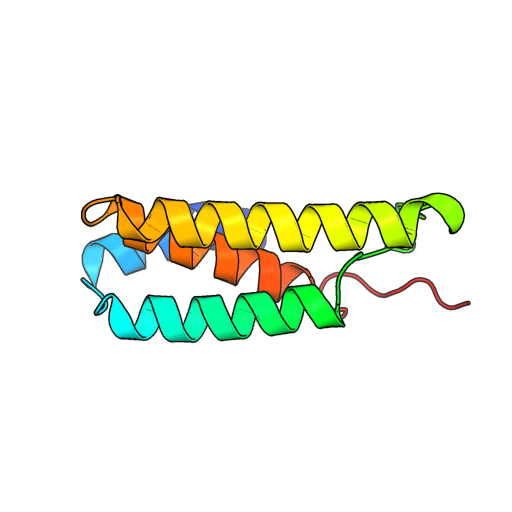 1.00 88.62 93 ILE A N 1
ATOM 741 C CA . ILE A 1 93 ? 1.557 1.296 3.430 1.00 88.62 93 ILE A CA 1
ATOM 742 C C . ILE A 1 93 ? 0.630 0.180 3.927 1.00 88.62 93 ILE A C 1
ATOM 744 O O . ILE A 1 93 ? 0.269 0.158 5.103 1.00 88.62 93 ILE A O 1
ATOM 748 N N . ALA A 1 94 ? 0.278 -0.770 3.061 1.00 89.19 94 ALA A N 1
ATOM 749 C CA . ALA A 1 94 ? -0.570 -1.896 3.426 1.00 89.19 94 ALA A CA 1
ATOM 750 C C . ALA A 1 94 ? 0.072 -2.827 4.470 1.00 89.19 94 ALA A C 1
ATOM 752 O O . ALA 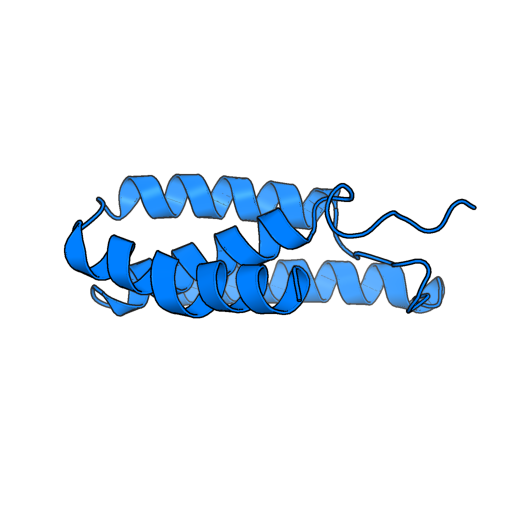A 1 94 ? -0.609 -3.251 5.405 1.00 89.19 94 ALA A O 1
ATOM 753 N N . ILE A 1 95 ? 1.372 -3.114 4.352 1.00 87.50 95 ILE A N 1
ATOM 754 C CA . ILE A 1 95 ? 2.120 -3.928 5.326 1.00 87.50 95 ILE A CA 1
ATOM 755 C C . ILE A 1 95 ? 2.197 -3.210 6.677 1.00 87.50 95 ILE A C 1
ATOM 757 O O . ILE A 1 95 ? 1.936 -3.814 7.717 1.00 87.50 95 ILE A O 1
ATOM 761 N N . LEU A 1 96 ? 2.477 -1.905 6.673 1.00 85.06 96 LEU A N 1
ATOM 762 C CA . LEU A 1 96 ? 2.525 -1.092 7.892 1.00 85.06 96 LEU A CA 1
ATOM 763 C C . LEU A 1 96 ? 1.164 -0.983 8.593 1.00 85.06 96 LEU A C 1
ATOM 765 O O . LEU A 1 96 ? 1.100 -0.714 9.790 1.00 85.06 96 LEU A O 1
ATOM 769 N N . GLN A 1 97 ? 0.064 -1.211 7.874 1.00 81.81 97 GLN A N 1
ATOM 770 C CA . GLN A 1 97 ? -1.288 -1.229 8.433 1.00 81.81 97 GLN A CA 1
ATOM 771 C C . GLN A 1 97 ? -1.523 -2.441 9.364 1.00 81.81 97 GLN A C 1
ATOM 773 O O . GLN A 1 97 ? -2.436 -2.400 10.197 1.00 81.81 97 GLN A O 1
ATOM 778 N N . ILE A 1 98 ? -0.731 -3.513 9.228 1.00 81.19 98 ILE A N 1
ATOM 779 C CA . ILE A 1 98 ? -0.889 -4.775 9.965 1.00 81.19 98 ILE A CA 1
ATOM 780 C C . ILE A 1 98 ? -0.659 -4.540 11.475 1.00 81.19 98 ILE A C 1
ATOM 782 O O . ILE A 1 98 ? 0.311 -3.884 11.861 1.00 81.19 98 ILE A O 1
ATOM 786 N N . PRO A 1 99 ? -1.495 -5.119 12.365 1.00 69.44 99 PRO A N 1
ATOM 787 C CA . PRO A 1 99 ? -1.436 -4.892 13.815 1.00 69.44 99 PRO A CA 1
ATOM 788 C C . PRO A 1 99 ? -0.164 -5.412 14.509 1.00 69.44 99 PRO A C 1
ATOM 790 O O . PRO A 1 99 ? -0.022 -5.235 15.715 1.00 69.44 99 PRO A O 1
ATOM 793 N N . ILE A 1 100 ? 0.754 -6.037 13.766 1.00 71.31 100 ILE A N 1
ATOM 794 C CA . ILE A 1 100 ? 2.084 -6.442 14.241 1.00 71.31 100 ILE A CA 1
ATOM 795 C C . ILE A 1 100 ? 2.963 -5.203 14.473 1.00 71.31 100 ILE A C 1
ATOM 797 O O . ILE A 1 100 ? 3.653 -5.125 15.485 1.00 71.31 100 ILE A O 1
ATOM 801 N N . PHE A 1 101 ? 2.905 -4.217 13.570 1.00 67.19 101 PHE A N 1
ATOM 802 C CA . PHE A 1 101 ? 3.717 -2.995 13.656 1.00 67.19 101 PHE A CA 1
ATOM 803 C C . PHE A 1 101 ? 3.093 -1.946 14.580 1.00 67.19 101 PHE A C 1
ATOM 805 O O . PHE A 1 101 ? 3.798 -1.191 15.250 1.00 67.19 101 PHE A O 1
ATOM 812 N N . PHE A 1 102 ? 1.760 -1.928 14.663 1.00 66.56 102 PHE A N 1
ATOM 813 C CA . PHE A 1 102 ? 1.021 -1.032 15.543 1.00 66.56 102 PHE A CA 1
ATOM 814 C C . PHE A 1 102 ? -0.044 -1.808 16.324 1.00 66.56 102 PHE A C 1
ATOM 816 O O . PHE A 1 102 ? -1.115 -2.080 15.771 1.00 66.56 102 PHE A O 1
ATOM 823 N N . PRO A 1 103 ? 0.208 -2.149 17.602 1.00 62.31 103 PRO A N 1
ATOM 824 C CA . PRO A 1 103 ? -0.765 -2.878 18.401 1.00 62.31 103 PRO A CA 1
ATOM 825 C C . PRO A 1 103 ? -2.072 -2.084 18.482 1.00 62.31 103 PRO A C 1
ATOM 827 O O . PRO A 1 103 ? -2.077 -0.885 18.802 1.00 62.31 103 PRO A O 1
ATOM 830 N N . LYS A 1 104 ? -3.177 -2.762 18.148 1.00 57.28 104 LYS A N 1
ATOM 831 C CA . LYS A 1 104 ? -4.526 -2.199 18.240 1.00 57.28 104 LYS A CA 1
ATOM 832 C C . LYS A 1 104 ? -4.824 -1.805 19.686 1.00 57.28 104 LYS A C 1
ATOM 834 O O . LYS A 1 104 ? -4.285 -2.359 20.640 1.00 57.28 104 LYS A O 1
ATOM 839 N N . GLU A 1 105 ? -5.663 -0.789 19.822 1.00 54.09 105 GLU A N 1
ATOM 840 C CA . GLU A 1 105 ? -6.249 -0.409 21.101 1.00 54.09 105 GLU A CA 1
ATOM 841 C C . GLU A 1 105 ? -7.066 -1.596 21.636 1.00 54.09 105 GLU A C 1
ATOM 843 O O . GLU A 1 105 ? -8.001 -2.040 20.968 1.00 54.09 105 GLU A O 1
ATOM 848 N N . ASP A 1 106 ? -6.646 -2.149 22.781 1.00 54.66 106 ASP A N 1
ATOM 849 C CA . ASP A 1 106 ? -7.429 -3.141 23.520 1.00 54.66 106 ASP A CA 1
ATOM 850 C C . ASP A 1 106 ? -8.658 -2.393 24.047 1.00 54.66 106 ASP A C 1
ATOM 852 O O . ASP A 1 106 ? -8.502 -1.347 24.680 1.00 54.66 106 ASP A O 1
ATOM 856 N N . TYR A 1 107 ? -9.849 -2.859 23.668 1.00 49.88 107 TYR A N 1
ATOM 857 C CA . TYR A 1 107 ? -11.124 -2.257 24.063 1.00 49.88 107 TYR A CA 1
ATOM 858 C C . TYR A 1 107 ? -11.373 -2.375 25.564 1.00 49.88 107 TYR A C 1
ATOM 860 O O . TYR A 1 107 ? -11.040 -3.442 26.128 1.00 49.88 107 TYR A O 1
#

InterPro domains:
  IPR006741 Accessory gene regulator B [PF04647] (2-95)
  IPR006741 Accessory gene regulator B [SM00793] (1-106)

Secondary structure (DSSP, 8-state):
-HHHHHHHIIIIIHHHHHHHHT--HHHHHHHHHHHHHHHHHH-S--BTTBPPPHHHHHHHHHHHHHHHHHHHHHHTTPPTTHHHHHHHHHHHHHHHTSTTTSPBPP-

Sequence (107 aa):
LLCYLESLFYFVLLPWIVGYMKVPSEIMYTLSLIGLVLIIIFSPSATKKQPIPQRLRKGKKIKAIAVTLLLLIISVFLDEPYQQLMLLGITIIAILQIPIFFPKEDY

Radius of gyration: 15.01 Å; chains: 1; bounding box: 35×18×41 Å

Foldseek 3Di:
DVVVVVCCCLPPVVLVVCQVVVPPLVVLVVLLVVLLVLLLVLPPLQAPVHHDPPVCRVVRSVVSSVVSVVLLVVLVVDDPPVSSVSSSVSNVVSVCSDCVNGPHDDD

Organism: Staphylococcus ureilyticus (NCBI:txid94138)

pLDDT: mean 82.44, std 9.77, range [49.88, 93.75]